Protein AF-A0A9D6WPC2-F1 (afdb_monomer_lite)

Structure (mmCIF, N/CA/C/O backbone):
data_AF-A0A9D6WPC2-F1
#
_entry.id   AF-A0A9D6WPC2-F1
#
loop_
_atom_site.group_PDB
_atom_site.id
_atom_site.type_symbol
_atom_site.label_atom_id
_atom_site.label_alt_id
_atom_site.label_comp_id
_atom_site.label_asym_id
_atom_site.label_entity_id
_atom_site.label_seq_id
_atom_site.pdbx_PDB_ins_code
_atom_site.Cartn_x
_atom_site.Cartn_y
_atom_site.Cartn_z
_atom_site.occupancy
_atom_site.B_iso_or_equiv
_atom_site.auth_seq_id
_atom_site.auth_comp_id
_atom_site.auth_asym_id
_atom_site.auth_atom_id
_atom_site.pdbx_PDB_model_num
ATOM 1 N N . MET A 1 1 ? 8.906 14.110 -0.395 1.00 44.97 1 MET A N 1
ATOM 2 C CA . MET A 1 1 ? 7.778 14.166 -1.352 1.00 44.97 1 MET A CA 1
ATOM 3 C C . MET A 1 1 ? 7.261 12.754 -1.551 1.00 44.97 1 MET A C 1
ATOM 5 O O . MET A 1 1 ? 7.840 12.000 -2.322 1.00 44.97 1 MET A O 1
ATOM 9 N N . THR A 1 2 ? 6.250 12.346 -0.795 1.00 51.53 2 THR A N 1
ATOM 10 C CA . THR A 1 2 ? 5.712 10.983 -0.867 1.00 51.53 2 THR A CA 1
ATOM 11 C C . THR A 1 2 ? 4.542 11.009 -1.846 1.00 51.53 2 THR A C 1
ATOM 13 O O . THR A 1 2 ? 3.514 11.609 -1.556 1.00 51.53 2 THR A O 1
ATOM 16 N N . GLY A 1 3 ? 4.727 10.442 -3.044 1.00 66.06 3 GLY A N 1
ATOM 17 C CA . GLY A 1 3 ? 3.642 10.281 -4.022 1.00 66.06 3 GLY A CA 1
ATOM 18 C C . GLY A 1 3 ? 2.542 9.345 -3.503 1.00 66.06 3 GLY A C 1
ATOM 19 O O . GLY A 1 3 ? 2.597 8.896 -2.363 1.00 66.06 3 GLY A O 1
ATOM 20 N N . THR A 1 4 ? 1.577 8.979 -4.350 1.00 71.50 4 THR A N 1
ATOM 21 C CA . THR A 1 4 ? 0.382 8.153 -4.043 1.00 71.50 4 THR A CA 1
ATOM 22 C C . THR A 1 4 ? 0.647 6.903 -3.183 1.00 71.50 4 THR A C 1
ATOM 24 O O . THR A 1 4 ? -0.212 6.461 -2.428 1.00 71.50 4 THR A O 1
ATOM 27 N N . LEU A 1 5 ? 1.862 6.359 -3.247 1.00 72.56 5 LEU A N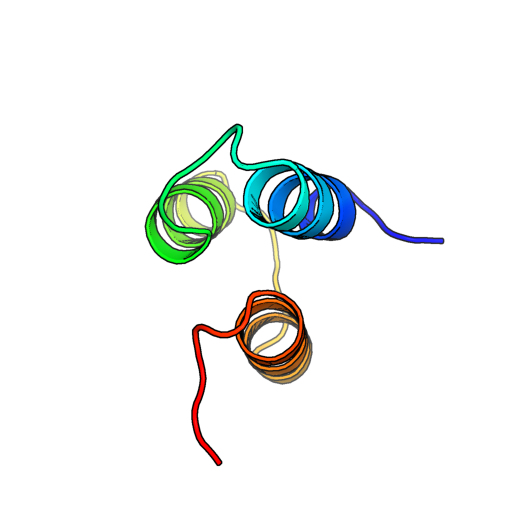 1
ATOM 28 C CA . LEU A 1 5 ? 2.341 5.232 -2.443 1.00 72.56 5 LEU A CA 1
ATOM 29 C C . LEU A 1 5 ? 2.441 5.535 -0.941 1.00 72.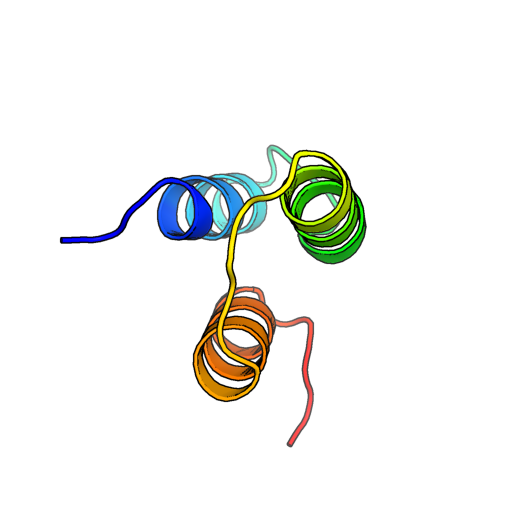56 5 LEU A C 1
ATOM 31 O O . LEU A 1 5 ? 2.125 4.679 -0.121 1.00 72.56 5 LEU A O 1
ATOM 35 N N . GLY A 1 6 ? 2.857 6.750 -0.579 1.00 74.94 6 GLY A N 1
ATOM 36 C CA . GLY A 1 6 ? 2.902 7.202 0.810 1.00 74.94 6 GLY A CA 1
ATOM 37 C C . GLY A 1 6 ? 1.519 7.243 1.442 1.00 74.94 6 GLY A C 1
ATOM 38 O O . GLY A 1 6 ? 1.373 6.859 2.593 1.00 74.94 6 GLY A O 1
ATOM 39 N N . LEU A 1 7 ? 0.505 7.624 0.660 1.00 78.62 7 LEU A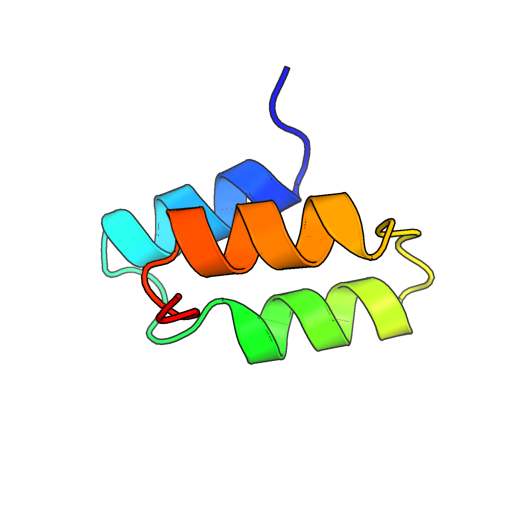 N 1
ATOM 40 C CA . LEU A 1 7 ? -0.881 7.686 1.118 1.00 78.62 7 LEU A CA 1
ATOM 41 C C . LEU A 1 7 ? -1.440 6.294 1.449 1.00 78.62 7 LEU A C 1
ATOM 43 O O . LEU A 1 7 ? -2.204 6.157 2.394 1.00 78.62 7 LEU A O 1
ATOM 47 N N . LEU A 1 8 ? -1.032 5.252 0.713 1.00 79.31 8 LEU A N 1
ATOM 48 C CA . LEU A 1 8 ? -1.407 3.870 1.032 1.00 79.31 8 LEU A CA 1
ATOM 49 C C . LEU A 1 8 ? -0.765 3.393 2.339 1.00 79.31 8 LEU A C 1
ATOM 51 O O . LEU A 1 8 ? -1.426 2.753 3.150 1.00 79.31 8 LEU A O 1
ATOM 55 N N . ILE A 1 9 ? 0.508 3.723 2.563 1.00 78.81 9 ILE A N 1
ATOM 56 C CA . ILE A 1 9 ? 1.190 3.397 3.822 1.00 78.81 9 ILE A CA 1
ATOM 57 C C . ILE A 1 9 ? 0.502 4.110 4.983 1.00 78.81 9 ILE A C 1
ATOM 59 O O . ILE A 1 9 ? 0.215 3.482 5.998 1.00 78.81 9 ILE A O 1
ATOM 63 N N . ASP A 1 10 ? 0.220 5.402 4.824 1.00 81.25 10 ASP A N 1
ATOM 64 C CA . ASP A 1 10 ? -0.443 6.210 5.844 1.00 81.25 10 ASP A CA 1
ATOM 65 C C . ASP A 1 10 ? -1.843 5.667 6.145 1.00 81.25 10 ASP A C 1
ATOM 67 O O . ASP A 1 10 ? -2.181 5.448 7.301 1.00 81.25 10 ASP A O 1
ATOM 71 N N . ALA A 1 11 ? -2.606 5.297 5.111 1.00 82.62 11 ALA A N 1
ATOM 72 C CA . ALA A 1 11 ? -3.906 4.657 5.265 1.00 82.62 11 ALA A CA 1
ATOM 73 C C . ALA A 1 11 ? -3.818 3.316 6.012 1.00 82.62 11 ALA A C 1
ATOM 75 O O . ALA A 1 11 ? -4.671 3.033 6.851 1.00 82.62 11 ALA A O 1
ATOM 76 N N . LYS A 1 12 ? -2.791 2.493 5.758 1.00 81.69 12 LYS A N 1
ATOM 77 C CA . LYS A 1 12 ? -2.594 1.248 6.515 1.00 81.69 12 LYS A CA 1
ATOM 78 C C . LYS A 1 12 ? -2.212 1.531 7.967 1.00 81.69 12 LYS A C 1
ATOM 80 O O . LYS A 1 12 ? -2.783 0.928 8.870 1.00 81.69 12 LYS A O 1
ATOM 85 N N . ARG A 1 13 ? -1.293 2.472 8.207 1.00 79.25 13 ARG A N 1
ATOM 86 C CA . ARG A 1 13 ? -0.887 2.883 9.566 1.00 79.25 13 ARG A CA 1
ATOM 87 C C . ARG A 1 13 ? -2.035 3.523 10.344 1.00 79.25 13 ARG A C 1
ATOM 89 O O . ARG A 1 13 ? -2.112 3.343 11.552 1.00 79.25 13 ARG A O 1
ATOM 96 N N . ALA A 1 14 ? -2.941 4.206 9.652 1.00 82.44 14 ALA A N 1
ATOM 97 C CA . ALA A 1 14 ? -4.176 4.753 10.198 1.00 82.44 14 ALA A CA 1
ATOM 98 C C . ALA A 1 14 ? -5.273 3.690 10.408 1.00 82.44 14 ALA A C 1
ATOM 100 O O . ALA A 1 14 ? -6.346 4.020 10.905 1.00 82.44 14 ALA A O 1
ATOM 101 N N . GLY A 1 15 ? -5.040 2.430 10.017 1.00 82.69 15 GLY A N 1
ATOM 102 C CA . GLY A 1 15 ? -6.023 1.348 10.117 1.00 82.69 15 GLY A CA 1
ATOM 103 C C . GLY A 1 15 ? -7.196 1.469 9.137 1.00 82.69 15 GLY A C 1
ATOM 104 O O . GLY A 1 15 ? -8.188 0.762 9.284 1.00 82.69 15 GLY A O 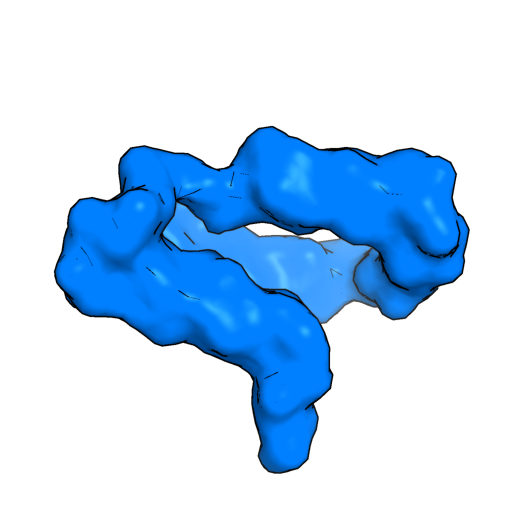1
ATOM 105 N N . LEU A 1 16 ? -7.099 2.350 8.135 1.00 82.44 16 LEU A N 1
ATOM 106 C CA . LEU A 1 16 ? -8.130 2.564 7.112 1.00 82.44 16 LEU A CA 1
ATOM 107 C C . LEU A 1 16 ? -8.146 1.449 6.062 1.00 82.44 16 LEU A C 1
ATOM 109 O O . LEU A 1 16 ? -9.185 1.190 5.456 1.00 82.44 16 LEU A O 1
ATOM 113 N N . ILE A 1 17 ? -7.000 0.801 5.830 1.00 80.38 17 ILE A N 1
ATOM 114 C CA . ILE A 1 17 ? -6.884 -0.338 4.916 1.00 80.38 17 ILE A CA 1
ATOM 115 C C . ILE A 1 17 ? -6.141 -1.510 5.572 1.00 80.38 17 ILE A C 1
ATOM 117 O O . ILE A 1 17 ? -5.148 -1.295 6.267 1.00 80.38 17 ILE A O 1
ATOM 121 N N . PRO A 1 18 ? -6.574 -2.759 5.324 1.00 78.12 18 PRO A N 1
ATOM 122 C CA . PRO A 1 18 ? -5.979 -3.942 5.948 1.00 78.12 18 PRO A CA 1
ATOM 123 C C . PRO A 1 18 ? -4.619 -4.337 5.349 1.00 78.12 18 PRO A C 1
ATOM 125 O O . PRO A 1 18 ? -3.772 -4.877 6.055 1.00 78.12 18 PRO A O 1
ATOM 128 N N . ALA A 1 19 ? -4.382 -4.060 4.064 1.00 78.88 19 ALA A N 1
ATOM 129 C CA . ALA A 1 19 ? -3.151 -4.425 3.360 1.00 78.88 19 ALA A CA 1
ATOM 130 C C . ALA A 1 19 ? -2.828 -3.395 2.276 1.00 78.88 19 ALA A C 1
ATOM 132 O O . ALA A 1 19 ? -3.743 -2.880 1.638 1.00 78.88 19 ALA A O 1
ATOM 133 N N . VAL A 1 20 ? -1.544 -3.115 2.031 1.00 81.75 20 VAL A N 1
ATOM 134 C CA . VAL A 1 20 ? -1.109 -2.186 0.966 1.00 81.75 20 VAL A CA 1
ATOM 135 C C . VAL A 1 20 ? -0.933 -2.931 -0.353 1.00 81.75 20 VAL A C 1
ATOM 137 O O . VAL A 1 20 ? -1.214 -2.376 -1.415 1.00 81.75 20 VAL A O 1
ATOM 140 N N . THR A 1 21 ? -0.541 -4.204 -0.289 1.00 78.19 21 THR A N 1
ATOM 141 C CA . THR A 1 21 ? -0.288 -5.079 -1.441 1.00 78.19 21 THR A CA 1
ATOM 142 C C . THR A 1 21 ? -1.380 -5.053 -2.523 1.00 78.19 21 THR A C 1
ATOM 144 O O . THR A 1 21 ? -1.032 -4.763 -3.667 1.00 78.19 21 THR A O 1
ATOM 147 N N . PRO A 1 22 ? -2.682 -5.270 -2.234 1.00 83.25 22 PRO A N 1
ATOM 148 C CA . PRO A 1 22 ? -3.709 -5.307 -3.283 1.00 83.25 22 PRO A CA 1
ATOM 149 C C . PRO A 1 22 ? -3.929 -3.950 -3.969 1.00 83.25 22 PRO A C 1
ATOM 151 O O . PRO A 1 22 ? -4.224 -3.892 -5.162 1.00 83.25 22 PRO A O 1
ATOM 154 N N . TYR A 1 23 ? -3.755 -2.841 -3.247 1.00 80.50 23 TYR A N 1
ATOM 155 C CA . TYR A 1 23 ? -3.856 -1.500 -3.830 1.00 80.50 23 TYR A CA 1
ATOM 156 C C . TYR A 1 23 ? -2.621 -1.153 -4.654 1.00 80.50 23 TYR A C 1
ATOM 158 O O . TYR A 1 23 ? -2.733 -0.529 -5.708 1.00 80.50 23 TYR A O 1
ATOM 166 N N . LEU A 1 24 ? -1.449 -1.590 -4.193 1.00 78.19 24 LEU A N 1
ATOM 167 C CA . LEU A 1 24 ? -0.195 -1.449 -4.914 1.00 78.19 24 LEU A CA 1
ATOM 168 C C . LEU A 1 24 ? -0.241 -2.206 -6.245 1.00 78.19 24 LEU A C 1
ATOM 170 O O . LEU A 1 24 ? 0.123 -1.653 -7.279 1.00 78.19 24 LEU A O 1
ATOM 174 N N . ASP A 1 25 ? -0.735 -3.443 -6.220 1.00 79.94 25 ASP A N 1
ATOM 175 C CA . ASP A 1 25 ? -0.890 -4.292 -7.401 1.00 79.94 25 ASP A CA 1
ATOM 176 C C . ASP A 1 25 ? -1.862 -3.659 -8.406 1.00 79.94 25 ASP A C 1
ATOM 178 O O . ASP A 1 25 ? -1.573 -3.547 -9.598 1.00 79.94 25 ASP A O 1
ATOM 182 N N . ARG A 1 26 ? -2.965 -3.088 -7.904 1.00 83.69 26 ARG A N 1
ATOM 183 C CA . ARG A 1 26 ? -3.930 -2.356 -8.730 1.00 83.69 26 ARG A CA 1
ATOM 184 C C . ARG A 1 26 ? -3.354 -1.078 -9.336 1.00 83.69 26 ARG A C 1
ATOM 186 O O . ARG A 1 26 ? -3.657 -0.768 -10.484 1.00 83.69 26 ARG A O 1
ATOM 193 N N . LEU A 1 27 ? -2.508 -0.348 -8.608 1.00 80.81 27 LEU A N 1
ATOM 194 C CA . LEU A 1 27 ? -1.782 0.802 -9.153 1.00 80.81 27 LEU A CA 1
ATOM 195 C C . LEU A 1 27 ? -0.833 0.363 -10.272 1.00 80.81 27 LEU A C 1
ATOM 197 O O . LEU A 1 27 ? -0.839 0.961 -11.346 1.00 80.81 27 LEU A O 1
ATOM 201 N N . VAL A 1 28 ? -0.068 -0.710 -10.067 1.00 79.50 28 VAL A N 1
ATOM 202 C CA . VAL A 1 28 ? 0.808 -1.268 -11.108 1.00 79.50 28 VAL A CA 1
ATOM 203 C C . VAL A 1 28 ? -0.006 -1.675 -12.344 1.00 79.50 28 VAL A C 1
ATOM 205 O O . VAL A 1 28 ? 0.376 -1.326 -13.463 1.00 79.50 28 VAL A O 1
ATOM 208 N N . ALA A 1 29 ? -1.172 -2.302 -12.156 1.00 82.00 29 ALA A N 1
ATOM 209 C CA . ALA A 1 29 ? -2.101 -2.641 -13.236 1.00 82.00 29 ALA A CA 1
ATOM 210 C C . ALA A 1 29 ? -2.638 -1.401 -13.981 1.00 82.00 29 ALA A C 1
ATOM 212 O O . ALA A 1 29 ? -2.823 -1.435 -15.196 1.00 82.00 29 ALA A O 1
ATOM 213 N N . LEU A 1 30 ? -2.806 -0.271 -13.288 1.00 82.88 30 LEU A N 1
ATOM 214 C CA . LEU A 1 30 ? -3.179 1.031 -13.861 1.00 82.88 30 LEU A CA 1
ATOM 215 C C . LEU A 1 30 ? -2.008 1.756 -14.563 1.00 82.88 30 LEU A C 1
ATOM 217 O O . LEU A 1 30 ? -2.118 2.940 -14.875 1.00 82.88 30 LEU A O 1
ATOM 221 N N . ARG A 1 31 ? -0.893 1.060 -14.837 1.00 78.31 31 ARG A N 1
ATOM 222 C CA . ARG A 1 31 ? 0.374 1.596 -15.378 1.00 78.31 31 ARG A CA 1
ATOM 223 C C . ARG A 1 31 ? 1.136 2.539 -14.449 1.00 78.31 31 ARG A C 1
ATOM 225 O O . ARG A 1 31 ? 1.995 3.300 -14.904 1.00 78.31 31 ARG A O 1
ATOM 232 N N . PHE A 1 32 ? 0.901 2.459 -13.145 1.00 78.81 32 PHE A N 1
ATOM 233 C CA . PHE A 1 32 ? 1.737 3.153 -12.177 1.00 78.81 32 PHE A CA 1
ATOM 234 C C . PHE A 1 32 ? 3.121 2.485 -12.144 1.00 78.81 32 PHE A C 1
ATOM 236 O O . PHE A 1 32 ? 3.284 1.373 -11.638 1.00 78.81 32 PHE A O 1
ATOM 243 N N . ARG A 1 33 ? 4.134 3.137 -12.730 1.00 71.38 33 ARG A N 1
ATOM 244 C CA . ARG A 1 33 ? 5.510 2.623 -12.704 1.00 71.38 33 ARG A CA 1
ATOM 245 C C . ARG A 1 33 ? 6.064 2.724 -11.288 1.00 71.38 33 ARG A C 1
ATOM 247 O O . ARG A 1 33 ? 6.484 3.791 -10.851 1.00 71.38 33 ARG A O 1
ATOM 254 N N . VAL A 1 34 ? 6.102 1.592 -10.600 1.00 72.88 34 VAL A N 1
ATOM 255 C CA . VAL A 1 34 ? 6.804 1.436 -9.326 1.00 72.88 34 VAL A CA 1
ATOM 256 C C . VAL A 1 34 ? 8.094 0.683 -9.591 1.00 72.88 34 VAL A C 1
ATOM 258 O O . VAL A 1 34 ? 8.074 -0.430 -10.113 1.00 72.88 34 VAL A O 1
ATOM 261 N N . ALA A 1 35 ? 9.227 1.281 -9.232 1.00 75.88 35 ALA A N 1
ATOM 262 C CA . ALA A 1 35 ? 10.490 0.565 -9.274 1.00 75.88 35 ALA A CA 1
ATOM 263 C C . ALA A 1 35 ? 10.477 -0.561 -8.216 1.00 75.88 35 ALA A C 1
ATOM 265 O O . ALA A 1 35 ? 10.001 -0.327 -7.101 1.00 75.88 35 ALA A O 1
ATOM 266 N N . PRO A 1 36 ? 11.032 -1.753 -8.505 1.00 75.06 36 PRO A N 1
ATOM 267 C CA . PRO A 1 36 ? 11.169 -2.838 -7.530 1.00 75.06 36 PRO A CA 1
ATOM 268 C C . PRO A 1 36 ? 11.704 -2.405 -6.148 1.00 75.06 36 PRO A C 1
ATOM 270 O O . PRO A 1 36 ? 11.091 -2.785 -5.149 1.00 75.06 36 PRO A O 1
ATOM 273 N N . PRO A 1 37 ? 12.757 -1.558 -6.038 1.00 78.56 37 PRO A N 1
ATOM 274 C CA . PRO A 1 37 ? 13.233 -1.086 -4.734 1.00 78.56 37 PRO A CA 1
ATOM 275 C C . PRO A 1 37 ? 12.226 -0.176 -4.019 1.00 78.56 37 PRO A C 1
ATOM 277 O O . PRO A 1 37 ? 12.105 -0.227 -2.798 1.00 78.56 37 PRO A O 1
ATOM 280 N N . THR A 1 38 ? 11.451 0.624 -4.757 1.00 76.56 38 THR A N 1
ATOM 281 C CA . THR A 1 38 ? 10.384 1.456 -4.182 1.00 76.56 38 T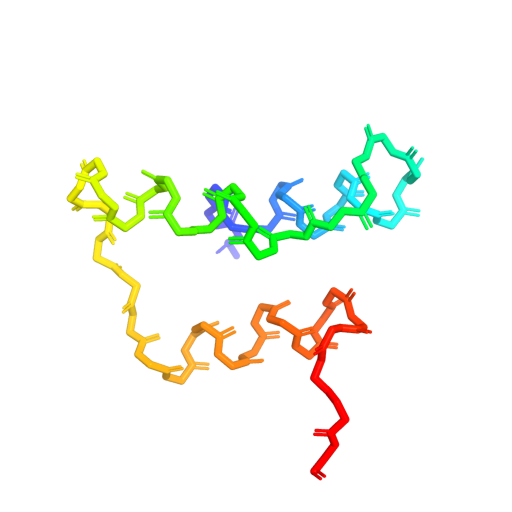HR A CA 1
ATOM 282 C C . THR A 1 38 ? 9.236 0.595 -3.669 1.00 76.56 38 THR A C 1
ATOM 284 O O . THR A 1 38 ? 8.715 0.865 -2.594 1.00 76.56 38 THR A O 1
ATOM 287 N N . ARG A 1 39 ? 8.869 -0.473 -4.390 1.00 76.88 39 ARG A N 1
ATOM 288 C CA . ARG A 1 39 ? 7.877 -1.452 -3.924 1.00 76.88 39 ARG A CA 1
ATOM 289 C C . ARG A 1 39 ? 8.328 -2.100 -2.618 1.00 76.88 39 ARG A C 1
ATOM 291 O O . ARG A 1 39 ? 7.563 -2.096 -1.663 1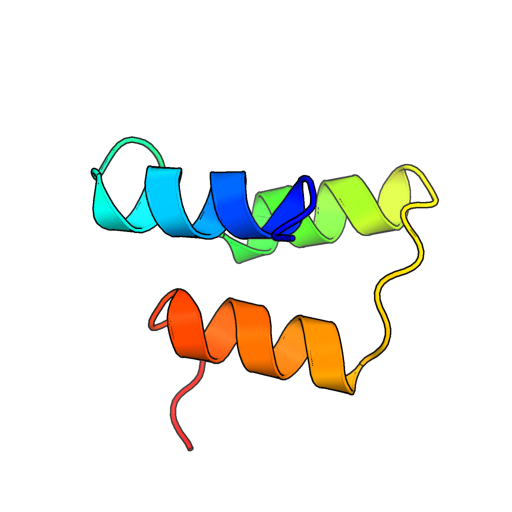.00 76.88 39 ARG A O 1
ATOM 298 N N . ALA A 1 40 ? 9.567 -2.585 -2.555 1.00 77.94 40 ALA A N 1
ATOM 299 C CA . ALA A 1 40 ? 10.115 -3.179 -1.338 1.00 77.94 40 ALA A CA 1
ATOM 300 C C . ALA A 1 40 ? 10.116 -2.185 -0.164 1.00 77.94 40 ALA A C 1
ATOM 302 O O . ALA A 1 40 ? 9.666 -2.529 0.924 1.00 77.94 40 ALA A O 1
ATOM 303 N N . ALA A 1 41 ? 10.529 -0.933 -0.392 1.00 81.12 41 ALA A N 1
ATOM 304 C CA . ALA A 1 41 ? 10.486 0.111 0.631 1.00 81.12 41 ALA A CA 1
ATOM 305 C C . ALA A 1 41 ? 9.055 0.409 1.108 1.00 81.12 41 ALA A C 1
ATOM 307 O O . ALA A 1 41 ? 8.836 0.589 2.301 1.00 81.12 41 ALA A O 1
ATOM 308 N N . VAL A 1 42 ? 8.075 0.424 0.199 1.00 78.50 42 VAL A N 1
ATOM 309 C CA . VAL A 1 42 ? 6.661 0.639 0.535 1.00 78.50 42 VAL A CA 1
ATOM 310 C C . VAL A 1 42 ? 6.099 -0.519 1.351 1.00 78.50 42 VAL A C 1
ATOM 312 O O . VAL A 1 42 ? 5.459 -0.266 2.365 1.00 78.50 42 VAL A O 1
ATOM 315 N N . LEU A 1 43 ? 6.366 -1.772 0.964 1.00 78.12 43 LEU A N 1
ATOM 316 C CA . LEU A 1 43 ? 5.953 -2.930 1.761 1.00 78.12 43 LEU A CA 1
ATOM 317 C C . LEU A 1 43 ? 6.652 -2.955 3.128 1.00 78.12 43 LEU A C 1
ATOM 319 O O . LEU A 1 43 ? 5.993 -3.235 4.122 1.00 78.12 43 LEU A O 1
ATOM 323 N N . LYS A 1 44 ? 7.938 -2.589 3.208 1.00 81.75 44 LYS A N 1
ATOM 324 C CA . LYS A 1 44 ? 8.676 -2.493 4.478 1.00 81.75 44 LYS A CA 1
ATOM 325 C C . LYS A 1 44 ? 8.111 -1.398 5.390 1.00 81.75 44 LYS A C 1
ATOM 327 O O . LYS A 1 44 ? 7.955 -1.607 6.583 1.00 81.75 44 LYS A O 1
ATOM 332 N N . LEU A 1 45 ? 7.745 -0.242 4.831 1.00 77.62 45 LEU A N 1
ATOM 333 C CA . LEU A 1 45 ? 7.085 0.847 5.566 1.00 77.62 45 LEU A CA 1
ATOM 334 C C . LEU A 1 45 ? 5.638 0.518 5.970 1.00 77.62 45 LEU A C 1
ATOM 336 O O . LEU A 1 45 ? 5.121 1.113 6.914 1.00 77.62 45 LEU A O 1
ATOM 340 N N . ALA A 1 46 ? 4.993 -0.392 5.240 1.00 77.31 46 ALA A N 1
ATOM 341 C CA . ALA A 1 46 ? 3.646 -0.894 5.490 1.00 77.31 46 ALA A CA 1
ATOM 342 C C . ALA A 1 46 ? 3.617 -2.152 6.379 1.00 77.31 46 ALA A C 1
ATOM 344 O O . ALA A 1 46 ? 2.549 -2.755 6.525 1.00 77.31 46 ALA A O 1
ATOM 345 N N . ASP A 1 47 ? 4.762 -2.559 6.935 1.00 74.00 47 ASP A N 1
ATOM 346 C CA . ASP A 1 47 ? 4.903 -3.758 7.771 1.00 74.00 47 ASP A CA 1
ATOM 347 C C . ASP A 1 47 ? 4.488 -5.066 7.046 1.00 74.00 47 ASP A C 1
ATOM 349 O O . ASP A 1 47 ? 4.069 -6.036 7.663 1.00 74.00 47 ASP A O 1
ATOM 353 N N . GLU A 1 48 ? 4.546 -5.097 5.705 1.00 72.75 48 GLU A N 1
ATOM 354 C CA . GLU A 1 48 ? 4.198 -6.273 4.874 1.00 72.75 48 GLU A CA 1
ATOM 355 C C . GLU A 1 48 ? 5.406 -7.041 4.337 1.00 72.75 48 GLU A C 1
ATOM 357 O O . GLU A 1 48 ? 5.223 -8.071 3.692 1.00 72.75 48 GLU A O 1
ATOM 362 N N . LEU A 1 49 ? 6.630 -6.560 4.570 1.00 63.97 49 LEU A N 1
ATOM 363 C CA . LEU A 1 49 ? 7.849 -7.284 4.211 1.00 63.97 49 LEU A CA 1
ATOM 364 C C . LEU A 1 49 ? 8.702 -7.518 5.465 1.00 63.97 49 LEU A C 1
ATOM 366 O O . LEU A 1 49 ? 9.299 -6.556 5.961 1.00 63.97 49 LEU A O 1
ATOM 370 N N . PRO A 1 50 ? 8.779 -8.762 5.969 1.00 48.72 50 PRO A N 1
ATOM 371 C CA . PRO A 1 50 ? 9.885 -9.170 6.815 1.00 48.72 50 PRO A CA 1
ATOM 372 C C . PRO A 1 50 ? 11.161 -9.275 5.962 1.00 48.72 50 PRO A C 1
ATOM 374 O O . PRO A 1 50 ? 11.093 -9.560 4.766 1.00 48.72 50 PRO A O 1
ATOM 377 N N . GLU A 1 51 ? 12.285 -8.935 6.591 1.00 48.91 51 GLU A N 1
ATOM 378 C CA . GLU A 1 51 ? 13.662 -8.911 6.066 1.00 48.91 51 GLU A CA 1
ATOM 379 C C . GLU A 1 51 ? 14.083 -10.151 5.264 1.00 48.91 51 GLU A C 1
ATOM 381 O O . GLU A 1 51 ? 13.777 -11.283 5.701 1.00 48.91 51 GLU A O 1
#

Foldseek 3Di:
DDPPLVVLLVCLVVVVDVASVVVVVVCVVVVNDDDPVNVVVSCVSSVNDDD

Secondary structure (DSSP, 8-state):
---HHHHHHHHHHTTS-S-SHHHHHHHHHTT----HHHHHHHHHHTT----

Radius of gyration: 10.13 Å; chains: 1; bounding box: 22×23×26 Å

Sequence (51 aa):
MTGTLGLLIDAKRAGLIPAVTPYLDRLVALRFRVAPPTRAAVLKLADELPE

pLDDT: mean 75.76, std 8.93, range [44.97, 83.69]